Protein AF-A0A938NYT0-F1 (afdb_monomer_lite)

Sequence (98 aa):
MRYTAIFSLFVSIVLPALYGQDSPFPTIAGWETVAEETVYNAENLWDAINGAAELFLLYDFVDLRIARYTRGDSIEVSVELYRHRSASDAFGIYSQER

Secondary structure (DSSP, 8-state):
--------------------PPPSSPP-TT-EEEEEEEEE-TTTGGGTSTTTHHHHHHTTEEEEEEEEEEETTTEEEEEEEEEESSHHHHHHHHHH--

Structure (mmCIF,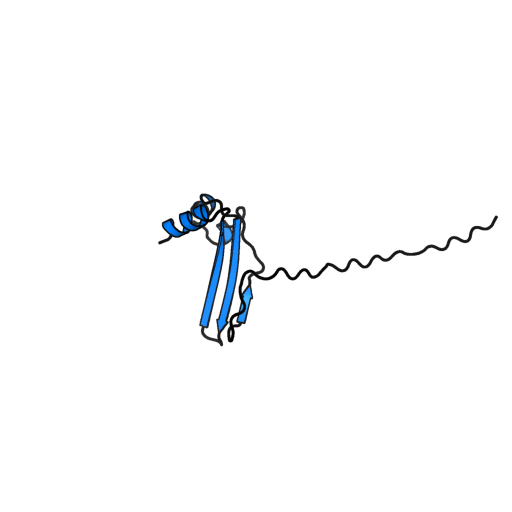 N/CA/C/O backbone):
data_AF-A0A938NYT0-F1
#
_entry.id   AF-A0A938NYT0-F1
#
loop_
_atom_site.group_PDB
_atom_site.id
_atom_site.type_symbol
_atom_site.label_atom_id
_atom_site.label_alt_id
_atom_site.label_comp_id
_atom_site.label_asym_id
_atom_site.label_entity_id
_atom_site.label_seq_id
_atom_site.pdbx_PDB_ins_code
_atom_site.Cartn_x
_atom_site.Cartn_y
_atom_site.Cartn_z
_atom_site.occupancy
_atom_site.B_iso_or_equiv
_atom_site.auth_seq_id
_atom_site.auth_comp_id
_atom_site.auth_asym_id
_atom_site.auth_atom_id
_atom_site.pdbx_PDB_model_num
ATOM 1 N N . MET A 1 1 ? -36.192 30.992 -56.717 1.00 48.56 1 MET A N 1
ATOM 2 C CA . MET A 1 1 ? -35.108 30.890 -55.712 1.00 48.56 1 MET A CA 1
ATOM 3 C C . MET A 1 1 ? -35.566 31.512 -54.399 1.00 48.56 1 MET A C 1
ATOM 5 O O . MET A 1 1 ? -35.600 32.730 -54.304 1.00 48.56 1 MET A O 1
ATOM 9 N N . ARG A 1 2 ? -35.953 30.694 -53.413 1.00 47.22 2 ARG A N 1
ATOM 10 C CA . ARG A 1 2 ? -36.057 31.075 -51.993 1.00 47.22 2 ARG A CA 1
ATOM 11 C C . ARG A 1 2 ? -35.668 29.831 -51.189 1.00 47.22 2 ARG A C 1
ATOM 13 O O . ARG A 1 2 ? -36.429 28.874 -51.165 1.00 47.22 2 ARG A O 1
ATOM 20 N N . TYR A 1 3 ? -34.458 29.815 -50.636 1.00 50.97 3 TYR A N 1
ATOM 21 C CA . TYR A 1 3 ? -33.995 28.763 -49.733 1.00 50.97 3 TYR A CA 1
ATOM 22 C C . TYR A 1 3 ? -34.323 29.204 -48.307 1.00 50.97 3 TYR A C 1
ATOM 24 O O . TYR A 1 3 ? -33.726 30.150 -47.798 1.00 50.97 3 TYR A O 1
ATOM 32 N N . THR A 1 4 ? -35.303 28.570 -47.674 1.00 46.06 4 THR A N 1
ATOM 33 C CA . THR A 1 4 ? -35.534 28.682 -46.231 1.00 46.06 4 THR A CA 1
ATOM 34 C C . THR A 1 4 ? -34.577 27.722 -45.529 1.00 46.06 4 THR A C 1
ATOM 36 O O . THR A 1 4 ? -34.739 26.508 -45.614 1.00 46.06 4 THR A O 1
ATOM 39 N N . ALA A 1 5 ? -33.547 28.260 -44.877 1.00 47.09 5 ALA A N 1
ATOM 40 C CA . ALA A 1 5 ? -32.617 27.487 -44.064 1.00 47.09 5 ALA A CA 1
ATOM 41 C C . ALA A 1 5 ? -33.262 27.175 -42.704 1.00 47.09 5 ALA A C 1
ATOM 43 O O . ALA A 1 5 ? -33.570 28.087 -41.938 1.00 47.09 5 ALA A O 1
ATOM 44 N N . ILE A 1 6 ? -33.474 25.893 -42.408 1.00 54.19 6 ILE A N 1
ATOM 45 C CA . ILE A 1 6 ? -33.818 25.416 -41.065 1.00 54.19 6 ILE A CA 1
ATOM 46 C C . ILE A 1 6 ? -32.491 25.133 -40.362 1.00 54.19 6 ILE A C 1
ATOM 48 O O . ILE A 1 6 ? -31.745 24.243 -40.764 1.00 54.19 6 ILE A O 1
ATOM 52 N N . PHE A 1 7 ? -32.171 25.932 -39.348 1.00 49.50 7 PHE A N 1
ATOM 53 C CA . PHE A 1 7 ? -30.975 25.758 -38.531 1.00 49.50 7 PHE A CA 1
ATOM 54 C C . PHE A 1 7 ? -31.295 24.731 -37.436 1.00 49.50 7 PHE A C 1
ATOM 56 O O . PHE A 1 7 ? -31.882 25.063 -36.407 1.00 49.50 7 PHE A O 1
ATOM 63 N N . SER A 1 8 ? -30.985 23.459 -37.681 1.00 48.72 8 SER A N 1
ATOM 64 C CA . SER A 1 8 ? -31.114 22.411 -36.667 1.00 48.72 8 SER A CA 1
ATOM 65 C C . SER A 1 8 ? -29.940 22.492 -35.690 1.00 48.72 8 SER A C 1
ATOM 67 O O . SER A 1 8 ? -28.806 22.161 -36.028 1.00 48.72 8 SER A O 1
ATOM 69 N N . LEU A 1 9 ? -30.229 22.943 -34.470 1.00 48.31 9 LEU A N 1
ATOM 70 C CA . LEU A 1 9 ? -29.326 22.923 -33.323 1.00 48.31 9 LEU A CA 1
ATOM 71 C C . LEU A 1 9 ? -29.145 21.467 -32.856 1.00 48.31 9 LEU A C 1
ATOM 73 O O . LEU A 1 9 ? -30.053 20.885 -32.266 1.00 48.31 9 LEU A O 1
ATOM 77 N N . PHE A 1 10 ? -27.987 20.868 -33.130 1.00 52.59 10 PHE A N 1
ATOM 78 C CA . PHE A 1 10 ? -27.622 19.559 -32.586 1.00 52.59 10 PHE A CA 1
ATOM 79 C C . PHE A 1 10 ? -27.050 19.758 -31.176 1.00 52.59 10 PHE A C 1
ATOM 81 O O . PHE A 1 10 ? -25.885 20.112 -31.011 1.00 52.59 10 PHE A O 1
ATOM 88 N N . VAL A 1 11 ? -27.880 19.581 -30.147 1.00 55.25 11 VAL A N 1
ATOM 89 C CA . VAL A 1 11 ? -27.408 19.506 -28.757 1.00 55.25 11 VAL A CA 1
ATOM 90 C C . VAL A 1 11 ? -27.078 18.046 -28.468 1.00 55.25 11 VAL A C 1
ATOM 92 O O . VAL A 1 11 ? -27.958 17.249 -28.154 1.00 55.25 11 VAL A O 1
ATOM 95 N N . SER A 1 12 ? -25.805 17.681 -28.606 1.00 56.81 12 SER A N 1
ATOM 96 C CA . SER A 1 12 ? -25.309 16.385 -28.145 1.00 56.81 12 SER A CA 1
ATOM 97 C C . SER A 1 12 ? -25.135 16.439 -26.630 1.00 56.81 12 SER A C 1
ATOM 99 O O . SER A 1 12 ? -24.155 16.985 -26.128 1.00 56.81 12 SER A O 1
ATOM 101 N N . ILE A 1 13 ? -26.096 15.883 -25.892 1.00 66.00 13 ILE A N 1
ATOM 102 C CA . ILE A 1 13 ? -25.918 15.582 -24.470 1.00 66.00 13 ILE A CA 1
ATOM 103 C C . ILE A 1 13 ? -24.907 14.436 -24.392 1.00 66.00 13 ILE A C 1
ATOM 105 O O . ILE A 1 13 ? -25.234 13.283 -24.664 1.00 66.00 13 ILE A O 1
ATOM 109 N N . VAL A 1 14 ? -23.664 14.758 -24.047 1.00 59.75 14 VAL A N 1
ATOM 110 C CA . VAL A 1 14 ? -22.679 13.756 -23.644 1.00 59.75 14 VAL A CA 1
ATOM 111 C C . VAL A 1 14 ? -23.056 13.346 -22.224 1.00 59.75 14 VAL A C 1
ATOM 113 O O . VAL A 1 14 ? -22.776 14.081 -21.281 1.00 59.75 14 VAL A O 1
ATOM 116 N N . LEU A 1 15 ? -23.734 12.206 -22.056 1.00 58.38 15 LEU A N 1
ATOM 117 C CA . LEU A 1 15 ? -23.749 11.546 -20.752 1.00 58.38 15 LEU A CA 1
ATOM 118 C C . LEU A 1 15 ? -22.305 11.102 -20.483 1.00 58.38 15 LEU A C 1
ATOM 120 O O . LEU A 1 15 ? -21.813 10.254 -21.235 1.00 58.38 15 LEU A O 1
ATOM 124 N N . PRO A 1 16 ? -21.606 11.614 -19.455 1.00 58.06 16 PRO A N 1
ATOM 125 C CA . PRO A 1 16 ? -20.448 10.896 -18.965 1.00 58.06 16 PRO A CA 1
ATOM 126 C C . PRO A 1 16 ? -20.977 9.541 -18.501 1.00 58.06 16 PRO A C 1
ATOM 128 O O . PRO A 1 16 ? -21.832 9.460 -17.618 1.00 58.06 16 PRO A O 1
ATOM 131 N N . ALA A 1 17 ? -20.545 8.479 -19.174 1.00 57.16 17 ALA A N 1
ATOM 132 C CA . ALA A 1 17 ? -20.800 7.132 -18.717 1.00 57.16 17 ALA A CA 1
ATOM 133 C C . ALA A 1 17 ? -20.303 7.056 -17.270 1.00 57.16 17 ALA A C 1
ATOM 135 O O . ALA A 1 17 ? -19.110 7.225 -17.015 1.00 57.16 17 ALA A O 1
ATOM 136 N N . LEU A 1 18 ? -21.228 6.861 -16.330 1.00 49.09 18 LEU A N 1
ATOM 137 C CA . LEU A 1 18 ? -20.925 6.511 -14.949 1.00 49.09 18 LEU A CA 1
ATOM 138 C C . LEU A 1 18 ? -20.349 5.092 -14.970 1.00 49.09 18 LEU A C 1
ATOM 140 O O . LEU A 1 18 ? -21.018 4.124 -14.621 1.00 49.09 18 LEU A O 1
ATOM 144 N N . TYR A 1 19 ? -19.117 4.955 -15.454 1.00 52.47 19 TYR A N 1
ATOM 145 C CA . TYR A 1 19 ? -18.307 3.785 -15.183 1.00 52.47 19 TYR A CA 1
ATOM 146 C C . TYR A 1 19 ? -17.958 3.866 -13.702 1.00 52.47 19 TYR A C 1
ATOM 148 O O . TYR A 1 19 ? -16.945 4.451 -13.325 1.00 52.47 19 TYR A O 1
ATOM 156 N N . GLY A 1 20 ? -18.832 3.317 -12.857 1.00 51.41 20 GLY A N 1
ATOM 157 C CA . GLY A 1 20 ? -18.416 2.881 -11.536 1.00 51.41 20 GLY A CA 1
ATOM 158 C C . GLY A 1 20 ? -17.300 1.875 -11.766 1.00 51.41 20 GLY A C 1
ATOM 159 O O . GLY A 1 20 ? -17.556 0.762 -12.209 1.00 51.41 20 GLY A O 1
ATOM 160 N N . GLN A 1 21 ? -16.052 2.306 -11.598 1.00 55.84 21 GLN A N 1
ATOM 161 C CA . GLN A 1 21 ? -14.952 1.367 -11.466 1.00 55.84 21 GLN A CA 1
ATOM 162 C C . GLN A 1 21 ? -15.292 0.504 -10.258 1.00 55.84 21 GLN A C 1
ATOM 164 O O . GLN A 1 21 ? -15.470 1.045 -9.165 1.00 55.84 21 GLN A O 1
ATOM 169 N N . ASP A 1 22 ? -15.424 -0.806 -10.461 1.00 71.06 22 ASP A N 1
ATOM 170 C CA . ASP A 1 22 ? -15.530 -1.739 -9.349 1.00 71.06 22 ASP A CA 1
ATOM 171 C C . ASP A 1 22 ? -14.341 -1.475 -8.422 1.00 71.06 22 ASP A C 1
ATOM 173 O O . ASP A 1 22 ? -13.174 -1.552 -8.821 1.00 71.06 22 ASP A O 1
ATOM 177 N N . SER A 1 23 ? -14.646 -1.057 -7.196 1.00 81.75 23 SER A N 1
ATOM 178 C CA . SER A 1 23 ? -13.624 -0.805 -6.192 1.00 81.75 23 SER A CA 1
ATOM 179 C C . SER A 1 23 ? -12.875 -2.116 -5.932 1.00 81.75 23 SER A C 1
ATOM 181 O O . SER A 1 23 ? -13.524 -3.144 -5.726 1.00 81.75 23 SER A O 1
ATOM 183 N N . PRO A 1 24 ? -11.528 -2.124 -5.893 1.00 89.88 24 PRO A N 1
ATOM 184 C CA . PRO A 1 24 ? -10.771 -3.333 -5.560 1.00 89.88 24 PRO A CA 1
ATOM 185 C C . PRO A 1 24 ? -10.975 -3.763 -4.096 1.00 89.88 24 PRO A C 1
ATOM 187 O O . PRO A 1 24 ? -10.489 -4.814 -3.682 1.00 89.88 24 PRO A O 1
ATOM 190 N N . PHE A 1 25 ? -11.677 -2.944 -3.310 1.00 93.62 25 PHE A N 1
ATOM 191 C CA . PHE A 1 25 ? -12.002 -3.178 -1.916 1.00 93.62 25 PHE A CA 1
ATOM 192 C C . PHE A 1 25 ? -13.365 -3.873 -1.798 1.00 93.62 25 PHE A C 1
ATOM 194 O O . PHE A 1 25 ? -14.382 -3.289 -2.185 1.00 93.62 25 PHE A O 1
ATOM 201 N N . PRO A 1 26 ? -13.417 -5.110 -1.277 1.00 93.50 26 PRO A N 1
ATOM 202 C CA . PRO A 1 26 ? -14.670 -5.838 -1.143 1.00 93.50 26 PRO A CA 1
ATOM 203 C C . PRO A 1 26 ? -15.562 -5.225 -0.059 1.00 93.50 26 PRO A C 1
ATOM 205 O O . PRO A 1 26 ? -15.093 -4.810 0.996 1.00 93.50 26 PRO A O 1
ATOM 208 N N . THR A 1 27 ? -16.878 -5.253 -0.263 1.00 93.56 27 THR A N 1
ATOM 209 C CA . THR A 1 27 ? -17.829 -4.940 0.811 1.00 93.56 27 THR A CA 1
ATOM 210 C C . THR A 1 27 ? -17.864 -6.077 1.830 1.00 93.56 27 THR A C 1
ATOM 212 O O . THR A 1 27 ? -17.991 -7.247 1.463 1.00 93.56 27 THR A O 1
ATOM 215 N N . ILE A 1 28 ? -17.803 -5.743 3.120 1.00 94.31 28 ILE A N 1
ATOM 216 C CA . ILE A 1 28 ? -17.854 -6.718 4.215 1.00 94.31 28 ILE A CA 1
ATOM 217 C C . ILE A 1 28 ? -19.122 -6.475 5.033 1.00 94.31 28 ILE A C 1
ATOM 219 O O . ILE A 1 28 ? -19.390 -5.364 5.479 1.00 94.31 28 ILE A O 1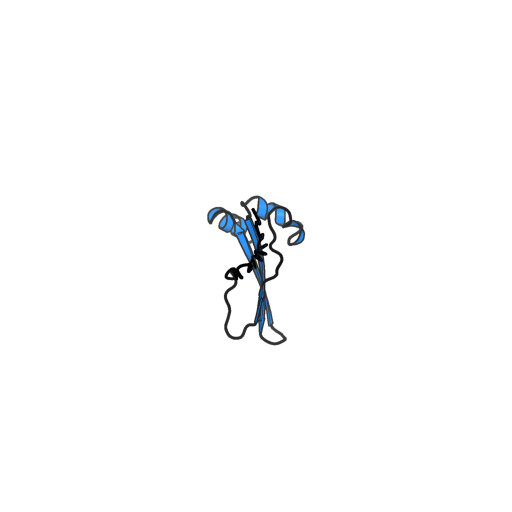
ATOM 223 N N . ALA A 1 29 ? -19.917 -7.523 5.255 1.00 95.50 29 ALA A N 1
ATOM 224 C CA . ALA A 1 29 ? -21.163 -7.407 6.006 1.00 95.50 29 ALA A CA 1
ATOM 225 C C . ALA A 1 29 ? -20.927 -6.868 7.432 1.00 95.50 29 ALA A C 1
ATOM 227 O O . ALA A 1 29 ? -20.083 -7.374 8.181 1.00 95.50 29 ALA A O 1
ATOM 228 N N . GLY A 1 30 ? -21.703 -5.849 7.811 1.00 95.25 30 GLY A N 1
ATOM 229 C CA . GLY A 1 30 ? -21.578 -5.177 9.106 1.00 95.25 30 GLY A CA 1
ATOM 230 C C . GLY A 1 30 ? -20.347 -4.273 9.231 1.00 95.25 30 GLY A C 1
ATOM 231 O O . GLY A 1 30 ? -19.942 -3.984 10.355 1.00 95.25 30 GLY A O 1
ATOM 232 N N . TRP A 1 31 ? -19.742 -3.880 8.109 1.00 96.88 31 TRP A N 1
ATOM 233 C CA . TRP A 1 31 ? -18.716 -2.846 8.035 1.00 96.88 31 TRP A CA 1
ATOM 234 C C . TRP A 1 31 ? -19.130 -1.777 7.029 1.00 96.88 31 TRP A C 1
ATOM 236 O O . TRP A 1 31 ? -19.736 -2.081 6.000 1.00 96.88 31 TRP A O 1
ATOM 246 N N . GLU A 1 32 ? -18.770 -0.538 7.325 1.00 95.31 32 GLU A N 1
ATOM 247 C CA . GLU A 1 32 ? -18.782 0.553 6.359 1.00 95.31 32 GLU A CA 1
ATOM 248 C C . GLU A 1 32 ? -17.396 0.636 5.716 1.00 95.31 32 GLU A C 1
ATOM 250 O O . GLU A 1 32 ? -16.385 0.428 6.386 1.00 95.31 32 GLU A O 1
ATOM 255 N N . THR A 1 33 ? -17.339 0.900 4.411 1.00 94.44 33 THR A N 1
ATOM 256 C CA . THR A 1 33 ? -16.085 0.953 3.650 1.00 94.44 33 THR A CA 1
ATOM 257 C C . THR A 1 33 ? -15.997 2.273 2.907 1.00 94.44 33 THR A C 1
ATOM 259 O O . THR A 1 33 ? -16.880 2.601 2.116 1.00 94.44 33 THR A O 1
ATOM 262 N N . VAL A 1 34 ? -14.904 3.001 3.122 1.00 94.06 34 VAL A N 1
ATOM 263 C CA . VAL A 1 34 ? -14.592 4.252 2.430 1.00 94.06 34 VAL A CA 1
ATOM 264 C C . VAL A 1 34 ? -13.230 4.100 1.765 1.00 94.06 34 VAL A C 1
ATOM 266 O O . VAL A 1 34 ? -12.207 4.057 2.443 1.00 94.06 34 VAL A O 1
ATOM 269 N N . ALA A 1 35 ? -13.217 3.992 0.437 1.00 93.94 35 ALA A N 1
ATOM 270 C CA . ALA A 1 35 ? -11.985 4.079 -0.340 1.00 93.94 35 ALA A CA 1
ATOM 271 C C . ALA A 1 35 ? -11.565 5.546 -0.465 1.00 93.94 35 ALA A C 1
ATOM 273 O O . ALA A 1 35 ? -12.410 6.415 -0.683 1.00 93.94 35 ALA A O 1
ATOM 274 N N . GLU A 1 36 ? -10.273 5.821 -0.336 1.00 93.75 36 GLU A N 1
ATOM 275 C CA . GLU A 1 36 ? -9.746 7.157 -0.583 1.00 93.75 36 GLU A CA 1
ATOM 276 C C . GLU A 1 36 ? -9.775 7.465 -2.083 1.00 93.75 36 GLU A C 1
ATOM 278 O O . GLU A 1 36 ? -9.525 6.597 -2.920 1.00 93.75 36 GLU A O 1
ATOM 283 N N . GLU A 1 37 ? -10.097 8.712 -2.429 1.00 90.69 37 GLU A N 1
ATOM 284 C CA . GLU A 1 37 ? -10.119 9.155 -3.829 1.00 90.69 37 GLU A CA 1
ATOM 285 C C . GLU A 1 37 ? -8.706 9.224 -4.422 1.00 90.69 37 GLU A C 1
ATOM 287 O O . GLU A 1 37 ? -8.514 9.035 -5.625 1.00 90.69 37 GLU A O 1
ATOM 292 N N . THR A 1 38 ? -7.710 9.484 -3.573 1.00 93.12 38 THR A N 1
ATOM 293 C CA . THR A 1 38 ? -6.309 9.573 -3.970 1.00 93.12 38 THR A CA 1
ATOM 294 C C . THR A 1 38 ? -5.757 8.187 -4.284 1.00 93.12 38 THR A C 1
ATOM 296 O O . THR A 1 38 ? -5.755 7.287 -3.447 1.00 93.12 38 THR A O 1
ATOM 299 N N . VAL A 1 39 ? -5.224 8.039 -5.494 1.00 96.12 39 VAL A N 1
ATOM 300 C CA . VAL A 1 39 ? -4.407 6.891 -5.891 1.00 96.12 39 VAL A CA 1
ATOM 301 C C . VAL A 1 39 ? -2.972 7.374 -6.014 1.00 96.12 39 VAL A C 1
ATOM 303 O O . VAL A 1 39 ? -2.684 8.261 -6.823 1.00 96.12 39 VAL A O 1
ATOM 306 N N . TYR A 1 40 ? -2.077 6.797 -5.218 1.00 97.75 40 TYR A N 1
ATOM 307 C CA . TYR A 1 40 ? -0.661 7.130 -5.283 1.00 97.75 40 TYR A CA 1
ATOM 308 C C . TYR A 1 40 ? 0.013 6.283 -6.356 1.00 97.75 40 TYR A C 1
ATOM 310 O O . TYR A 1 40 ? -0.226 5.083 -6.449 1.00 97.75 40 TYR A O 1
ATOM 318 N N . ASN A 1 41 ? 0.849 6.903 -7.172 1.00 98.00 41 ASN A N 1
ATOM 319 C CA . ASN A 1 41 ? 1.653 6.280 -8.210 1.00 98.00 41 ASN A CA 1
ATOM 320 C C . ASN A 1 41 ? 3.141 6.554 -7.933 1.00 98.00 41 ASN A C 1
ATOM 322 O O . ASN A 1 41 ? 3.505 7.129 -6.907 1.00 98.00 41 ASN A O 1
ATOM 326 N N . ALA A 1 42 ? 4.020 6.130 -8.839 1.00 96.94 42 ALA A N 1
ATOM 327 C CA . ALA A 1 42 ? 5.462 6.267 -8.649 1.00 96.94 42 ALA A CA 1
ATOM 328 C C . ALA A 1 42 ? 5.951 7.719 -8.451 1.00 96.94 42 ALA A C 1
ATOM 330 O O . ALA A 1 42 ? 7.008 7.938 -7.863 1.00 96.94 42 ALA A O 1
ATOM 331 N N . GLU A 1 43 ? 5.198 8.712 -8.928 1.00 97.19 43 GLU A N 1
ATOM 332 C CA . GLU A 1 43 ? 5.574 10.125 -8.858 1.00 97.19 43 GLU A CA 1
ATOM 333 C C . GLU A 1 43 ? 5.256 10.746 -7.492 1.00 97.19 43 GLU A C 1
ATOM 335 O O . GLU A 1 43 ? 5.980 11.637 -7.053 1.00 97.19 43 GLU A O 1
ATOM 340 N N . ASN A 1 44 ? 4.209 10.271 -6.808 1.00 96.94 44 ASN A N 1
ATOM 341 C CA . ASN A 1 44 ? 3.705 10.865 -5.564 1.00 96.94 44 ASN A CA 1
ATOM 342 C C . ASN A 1 44 ? 3.651 9.891 -4.371 1.00 96.94 44 ASN A C 1
ATOM 344 O O . ASN A 1 44 ? 3.148 10.253 -3.312 1.00 96.94 44 ASN A O 1
ATOM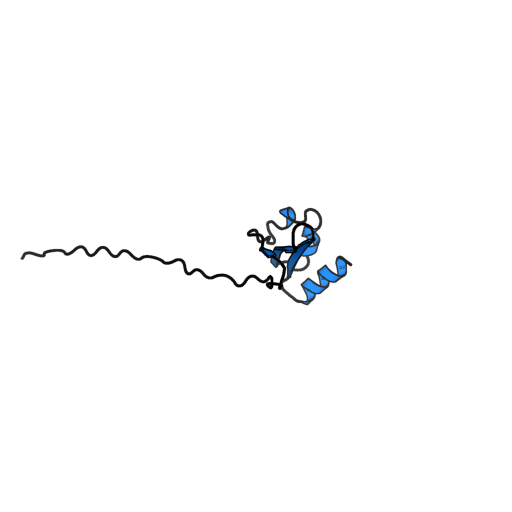 348 N N . LEU A 1 45 ? 4.193 8.673 -4.491 1.00 97.56 45 LEU A N 1
ATOM 349 C CA . LEU A 1 45 ? 4.230 7.698 -3.389 1.00 97.56 45 LEU A CA 1
ATOM 350 C C . LEU A 1 45 ? 4.914 8.246 -2.122 1.00 97.56 45 LEU A C 1
ATOM 352 O O . LEU A 1 45 ? 4.554 7.883 -1.002 1.00 97.56 45 LEU A O 1
ATOM 356 N N . TRP A 1 46 ? 5.876 9.151 -2.297 1.00 96.75 46 TRP A N 1
ATOM 357 C CA . TRP A 1 46 ? 6.579 9.865 -1.227 1.00 96.75 46 TRP A CA 1
ATOM 358 C C . TRP A 1 46 ? 5.637 10.629 -0.294 1.00 96.75 46 TRP A C 1
ATOM 360 O O . TRP A 1 46 ? 5.941 10.768 0.887 1.00 96.75 46 TRP A O 1
ATOM 370 N N . ASP A 1 47 ? 4.497 11.093 -0.810 1.00 96.00 47 ASP A N 1
ATOM 371 C CA . ASP A 1 47 ? 3.496 11.818 -0.028 1.00 96.00 47 ASP A CA 1
ATOM 372 C C . ASP A 1 47 ? 2.747 10.885 0.939 1.00 96.00 47 ASP A C 1
ATOM 374 O O . ASP A 1 47 ? 2.235 11.346 1.957 1.00 96.00 47 ASP A O 1
ATOM 378 N N . ALA A 1 48 ? 2.701 9.578 0.641 1.00 95.25 48 ALA A N 1
ATOM 379 C CA . ALA A 1 48 ? 2.069 8.561 1.481 1.00 95.25 48 ALA A CA 1
ATOM 380 C C . ALA A 1 48 ? 3.053 7.915 2.469 1.00 95.25 48 ALA A C 1
ATOM 382 O O . ALA A 1 48 ? 2.768 7.834 3.661 1.00 95.25 48 ALA A O 1
ATOM 383 N N . ILE A 1 49 ? 4.218 7.465 1.988 1.00 94.00 49 ILE A N 1
ATOM 384 C CA . ILE A 1 49 ? 5.176 6.659 2.770 1.00 94.00 49 ILE A CA 1
ATOM 385 C C . ILE A 1 49 ? 6.600 7.226 2.699 1.00 94.00 49 ILE A C 1
ATOM 387 O O . ILE A 1 49 ? 7.565 6.543 2.337 1.00 94.00 49 ILE A O 1
ATOM 391 N N . ASN A 1 50 ? 6.734 8.515 3.020 1.00 88.94 50 ASN A N 1
ATOM 392 C CA . ASN A 1 50 ? 8.014 9.221 2.996 1.00 88.94 50 ASN A CA 1
ATOM 393 C C . ASN A 1 50 ? 9.104 8.456 3.776 1.00 88.94 50 ASN A C 1
ATOM 395 O O . ASN A 1 50 ? 8.930 8.128 4.948 1.00 88.94 50 ASN A O 1
ATOM 399 N N . GLY A 1 51 ? 10.230 8.173 3.116 1.00 87.94 51 GLY A N 1
ATOM 400 C CA . GLY A 1 51 ? 11.348 7.393 3.657 1.00 87.94 51 GLY A CA 1
ATOM 401 C C . GLY A 1 51 ? 11.310 5.889 3.355 1.00 87.94 51 GLY A C 1
ATOM 402 O O . GLY A 1 51 ? 12.367 5.268 3.349 1.00 87.94 51 GLY A O 1
ATOM 403 N N . ALA A 1 52 ? 10.144 5.315 3.038 1.00 92.56 52 ALA A N 1
ATOM 404 C CA . ALA A 1 52 ? 10.007 3.908 2.628 1.00 92.56 52 ALA A CA 1
ATOM 405 C C . ALA A 1 52 ? 9.744 3.742 1.118 1.00 92.56 52 ALA A C 1
ATOM 407 O O . ALA A 1 52 ? 10.072 2.706 0.541 1.00 92.56 52 ALA A O 1
ATOM 408 N N . ALA A 1 53 ? 9.206 4.773 0.456 1.00 96.56 53 ALA A N 1
ATOM 409 C CA . ALA A 1 53 ? 8.848 4.750 -0.966 1.00 96.56 53 ALA A CA 1
ATOM 410 C C . ALA A 1 53 ? 9.970 4.263 -1.905 1.00 96.56 53 ALA A C 1
ATOM 412 O O . ALA A 1 53 ? 9.676 3.549 -2.862 1.00 96.56 53 ALA A O 1
ATOM 413 N N . GLU A 1 54 ? 11.244 4.582 -1.628 1.00 95.62 54 GLU A N 1
ATOM 414 C CA . GLU A 1 54 ? 12.376 4.144 -2.464 1.00 95.62 54 GLU A CA 1
ATOM 415 C C . GLU A 1 54 ? 12.397 2.623 -2.638 1.00 95.62 54 GLU A C 1
ATOM 417 O O . GLU A 1 54 ? 12.572 2.126 -3.751 1.00 95.62 54 GLU A O 1
ATOM 422 N N . LEU A 1 55 ? 12.163 1.881 -1.552 1.00 95.88 55 LEU A N 1
ATOM 423 C CA . LEU A 1 55 ? 12.189 0.425 -1.576 1.00 95.88 55 LEU A CA 1
ATOM 424 C C . LEU A 1 55 ? 11.050 -0.129 -2.434 1.00 95.88 55 LEU A C 1
ATOM 426 O O . LEU A 1 55 ? 11.286 -0.991 -3.273 1.00 95.88 55 LEU A O 1
ATOM 430 N N . PHE A 1 56 ? 9.836 0.400 -2.291 1.00 97.50 56 PHE A N 1
ATOM 431 C CA . PHE A 1 56 ? 8.681 -0.035 -3.081 1.00 97.50 56 PHE A CA 1
ATOM 432 C C . PHE A 1 56 ? 8.900 0.200 -4.580 1.00 97.50 56 PHE A C 1
ATOM 434 O O . PHE A 1 56 ? 8.586 -0.670 -5.394 1.00 97.50 56 PHE A O 1
ATOM 441 N N . LEU A 1 57 ? 9.494 1.339 -4.948 1.00 97.12 57 LEU A N 1
ATOM 442 C CA . LEU A 1 57 ? 9.789 1.684 -6.340 1.00 97.12 57 LEU A CA 1
ATOM 443 C C . LEU A 1 57 ? 10.837 0.764 -6.976 1.00 97.12 57 LEU A C 1
ATOM 445 O O . LEU A 1 57 ? 10.733 0.477 -8.167 1.00 97.12 57 LEU A O 1
ATOM 449 N N . LEU A 1 58 ? 11.802 0.256 -6.198 1.00 97.12 58 LEU A N 1
ATOM 450 C CA . LEU A 1 58 ? 12.770 -0.744 -6.675 1.00 97.12 58 LEU A CA 1
ATOM 451 C C . LEU A 1 58 ? 12.108 -2.074 -7.065 1.00 97.12 58 LEU A C 1
ATOM 453 O O . LEU A 1 58 ? 12.650 -2.797 -7.898 1.00 97.12 58 LEU A O 1
ATOM 457 N N . TYR A 1 59 ? 10.941 -2.378 -6.496 1.00 97.88 59 TYR A N 1
ATOM 458 C CA . TYR A 1 59 ? 10.140 -3.557 -6.823 1.00 97.88 59 TYR A CA 1
ATOM 459 C C . TYR A 1 59 ? 9.019 -3.226 -7.817 1.00 97.88 59 TYR A C 1
ATOM 461 O O . TYR A 1 59 ? 7.905 -3.704 -7.664 1.00 97.88 59 TYR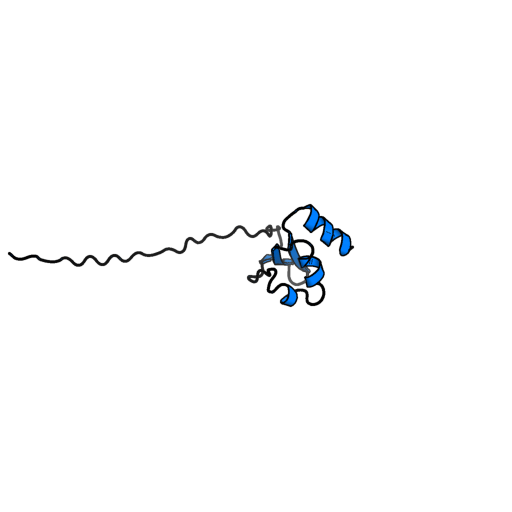 A O 1
ATOM 469 N N . ASP A 1 60 ? 9.252 -2.398 -8.836 1.00 97.94 60 ASP A N 1
ATOM 470 C CA . ASP A 1 60 ? 8.269 -2.159 -9.908 1.00 97.94 60 ASP A CA 1
ATOM 471 C C . ASP A 1 60 ? 6.853 -1.792 -9.408 1.00 97.94 60 ASP A C 1
ATOM 473 O O . ASP A 1 60 ? 5.831 -2.327 -9.866 1.00 97.94 60 ASP A O 1
ATOM 477 N N . PHE A 1 61 ? 6.795 -0.893 -8.425 1.00 98.31 61 PHE A N 1
ATOM 478 C CA . PHE A 1 61 ? 5.547 -0.347 -7.901 1.00 98.31 61 PHE A CA 1
ATOM 479 C C . PHE A 1 61 ? 4.701 0.304 -9.005 1.00 98.31 61 PHE A C 1
ATOM 481 O O . PHE A 1 61 ? 5.211 0.998 -9.888 1.00 98.31 61 PHE A O 1
ATOM 488 N N . VAL A 1 62 ? 3.389 0.078 -8.940 1.00 98.19 62 VAL A N 1
ATOM 489 C CA . VAL A 1 62 ? 2.406 0.584 -9.904 1.00 98.19 62 VAL A CA 1
ATOM 490 C C . VAL A 1 62 ? 1.518 1.633 -9.250 1.00 98.19 62 VAL A C 1
ATOM 492 O O . VAL A 1 62 ? 1.508 2.782 -9.689 1.00 98.19 62 VAL A O 1
ATOM 495 N N . ASP A 1 63 ? 0.755 1.237 -8.232 1.00 98.06 63 ASP A N 1
ATOM 496 C CA . ASP A 1 63 ? -0.079 2.147 -7.459 1.00 98.06 63 ASP A CA 1
ATOM 497 C C . ASP A 1 63 ? -0.338 1.653 -6.030 1.00 98.06 63 ASP A C 1
ATOM 499 O O . ASP A 1 63 ? -0.211 0.468 -5.718 1.00 98.06 63 ASP A O 1
ATOM 503 N N . LEU A 1 64 ? -0.693 2.599 -5.163 1.00 97.88 64 LEU A N 1
ATOM 504 C CA . LEU A 1 64 ? -1.177 2.383 -3.809 1.00 97.88 64 LEU A CA 1
ATOM 505 C C . LEU A 1 64 ? -2.583 2.969 -3.729 1.00 97.88 64 LEU A C 1
ATOM 507 O O . LEU A 1 64 ? -2.820 4.134 -4.062 1.00 97.88 64 LEU A O 1
ATOM 511 N N . ARG A 1 65 ? -3.514 2.135 -3.276 1.00 97.50 65 ARG A N 1
ATOM 512 C CA . ARG A 1 65 ? -4.893 2.519 -2.979 1.00 97.50 65 ARG A CA 1
ATOM 513 C C . ARG A 1 65 ? -5.164 2.251 -1.514 1.00 97.50 65 ARG A C 1
ATOM 515 O O . ARG A 1 65 ? -4.753 1.211 -1.004 1.00 97.50 65 ARG A O 1
ATOM 522 N N . ILE A 1 66 ? -5.902 3.141 -0.868 1.00 96.88 66 ILE A N 1
ATOM 523 C CA . ILE A 1 66 ? -6.196 3.038 0.560 1.00 96.88 66 ILE A CA 1
ATOM 524 C C . ILE A 1 66 ? -7.708 2.971 0.753 1.00 96.88 66 ILE A C 1
ATOM 526 O O . ILE A 1 66 ? -8.461 3.668 0.071 1.00 96.88 66 ILE A O 1
ATOM 530 N N . ALA A 1 67 ? -8.162 2.121 1.667 1.00 96.88 67 ALA A N 1
ATOM 531 C CA . ALA A 1 67 ? -9.539 2.118 2.134 1.00 96.88 67 ALA A CA 1
ATOM 532 C C . ALA A 1 67 ? -9.608 1.967 3.647 1.00 96.88 67 ALA A C 1
ATOM 534 O O . ALA A 1 67 ? -8.865 1.192 4.245 1.00 96.88 67 ALA A O 1
ATOM 535 N N . ARG A 1 68 ? -10.561 2.667 4.255 1.00 96.75 68 ARG A N 1
ATOM 536 C CA . ARG A 1 68 ? -10.900 2.544 5.669 1.00 96.75 68 ARG A CA 1
ATOM 537 C C . ARG A 1 68 ? -12.177 1.735 5.825 1.00 96.75 68 ARG A C 1
ATOM 539 O O . ARG A 1 68 ? -13.176 1.993 5.154 1.00 96.75 68 ARG A O 1
ATOM 546 N N . TYR A 1 69 ? -12.122 0.752 6.712 1.00 97.00 69 TYR A N 1
ATOM 547 C CA . TYR A 1 69 ? -13.254 -0.058 7.128 1.00 97.00 69 TYR A CA 1
ATOM 548 C C . TYR A 1 69 ? -13.593 0.280 8.568 1.00 97.00 69 TYR A C 1
ATOM 550 O O . TYR A 1 69 ? -12.739 0.148 9.442 1.00 97.00 69 TYR A O 1
ATOM 558 N N . THR A 1 70 ? -14.838 0.653 8.829 1.00 97.25 70 THR A N 1
ATOM 559 C CA . THR A 1 70 ? -15.318 0.942 10.182 1.00 97.25 70 THR A CA 1
ATOM 560 C C . THR A 1 70 ? -16.442 -0.009 10.574 1.00 97.25 70 THR A C 1
ATOM 562 O O . THR A 1 70 ? -17.220 -0.480 9.740 1.00 97.25 70 THR A O 1
ATOM 565 N N . ARG A 1 71 ? -16.521 -0.339 11.863 1.00 96.50 71 ARG A N 1
ATOM 566 C CA . ARG A 1 71 ? -17.627 -1.110 12.442 1.00 96.50 71 ARG A CA 1
ATOM 567 C C . ARG A 1 71 ? -18.069 -0.444 13.736 1.00 96.50 71 ARG A C 1
ATOM 569 O O . ARG A 1 71 ? -17.407 -0.574 14.767 1.00 96.50 71 ARG A O 1
ATOM 576 N N . GLY A 1 72 ? -19.226 0.211 13.679 1.00 92.50 72 GLY A N 1
ATOM 577 C CA . GLY A 1 72 ? -19.685 1.080 14.760 1.00 92.50 72 GLY A CA 1
ATOM 578 C C . GLY A 1 72 ? -18.687 2.209 15.027 1.00 92.50 72 GLY A C 1
ATOM 579 O O . GLY A 1 72 ? -17.849 2.517 14.184 1.00 92.50 72 GLY A O 1
ATOM 580 N N . ASP A 1 73 ? -18.742 2.783 16.225 1.00 89.88 73 ASP A N 1
ATOM 581 C CA . ASP A 1 73 ? -17.981 4.000 16.546 1.00 89.88 73 ASP A CA 1
ATOM 582 C C . ASP A 1 73 ? -16.552 3.736 17.059 1.00 89.88 73 ASP A C 1
ATOM 584 O O . ASP A 1 73 ? -15.845 4.675 17.419 1.00 89.88 73 ASP A O 1
ATOM 588 N N . SER A 1 74 ? -16.125 2.472 17.172 1.00 91.88 74 SER A N 1
ATOM 589 C CA . SER A 1 74 ? -14.910 2.113 17.925 1.00 91.88 74 SER A CA 1
ATOM 590 C C . SER A 1 74 ? -13.891 1.242 17.196 1.00 91.88 74 SER A C 1
ATOM 592 O O . SER A 1 74 ? -12.774 1.104 17.694 1.00 91.88 74 SER A O 1
ATOM 594 N N . ILE A 1 75 ? -14.237 0.645 16.052 1.00 96.38 75 ILE A N 1
ATOM 595 C CA . ILE A 1 75 ? -13.322 -0.223 15.304 1.00 96.38 75 ILE A CA 1
ATOM 596 C C . ILE A 1 75 ? -13.089 0.378 13.927 1.00 96.38 75 ILE A C 1
ATOM 598 O O . ILE A 1 75 ? -14.028 0.501 13.144 1.00 96.38 75 ILE A O 1
ATOM 602 N N . GLU A 1 76 ? -11.827 0.677 13.632 1.00 96.06 76 GLU A N 1
ATOM 603 C CA . GLU A 1 76 ? -11.357 1.109 12.320 1.00 96.06 76 GLU A CA 1
ATOM 604 C C . GLU A 1 76 ? -10.189 0.221 11.871 1.00 96.06 76 GLU A C 1
ATOM 606 O O . GLU A 1 76 ? -9.307 -0.120 12.661 1.00 96.06 76 GLU A O 1
ATOM 611 N N . VAL A 1 77 ? -10.199 -0.165 10.597 1.00 96.94 77 VAL A N 1
ATOM 612 C CA . VAL A 1 77 ? -9.118 -0.886 9.922 1.00 96.94 77 VAL A CA 1
ATOM 613 C C . VAL A 1 77 ? -8.765 -0.126 8.649 1.00 96.94 77 VAL A C 1
ATOM 615 O O . VAL A 1 77 ? -9.612 0.030 7.770 1.00 96.94 77 VAL A O 1
ATOM 618 N N . SER A 1 78 ? -7.514 0.316 8.536 1.00 96.56 78 SER A N 1
ATOM 619 C CA . SER A 1 78 ? -6.967 0.832 7.279 1.00 96.56 78 SER A CA 1
ATOM 620 C C . SER A 1 78 ? -6.408 -0.322 6.447 1.00 96.56 78 SER A C 1
ATOM 622 O O . SER A 1 78 ? -5.695 -1.183 6.965 1.00 96.56 78 SER A O 1
ATOM 624 N N . VAL A 1 79 ? -6.753 -0.353 5.164 1.00 96.88 79 VAL A N 1
ATOM 625 C CA . VAL A 1 79 ? -6.263 -1.320 4.184 1.00 96.88 79 VAL A CA 1
ATOM 626 C C . VAL A 1 79 ? -5.500 -0.565 3.111 1.00 96.88 79 VAL A C 1
ATOM 628 O O . VAL A 1 79 ? -6.081 0.218 2.363 1.00 96.88 79 VAL A O 1
ATOM 631 N N . GLU A 1 80 ? -4.211 -0.858 3.006 1.00 96.19 80 GLU A N 1
ATOM 632 C CA . GLU A 1 80 ? -3.322 -0.328 1.979 1.00 96.19 80 GLU A CA 1
ATOM 633 C C . GLU A 1 80 ? -3.044 -1.417 0.938 1.00 96.19 80 GLU A C 1
ATOM 635 O O . GLU A 1 80 ? -2.463 -2.463 1.235 1.00 96.19 80 GLU A O 1
ATOM 640 N N . LEU A 1 81 ? -3.502 -1.194 -0.292 1.00 96.88 81 LEU A N 1
ATOM 641 C CA . LEU A 1 81 ? -3.326 -2.110 -1.411 1.00 96.88 81 LEU A CA 1
ATOM 642 C C . LEU A 1 81 ? -2.201 -1.607 -2.315 1.00 96.88 81 LEU A C 1
ATOM 644 O O . LEU A 1 81 ? -2.424 -0.753 -3.174 1.00 96.88 81 LEU A O 1
ATOM 648 N N . TYR A 1 82 ? -1.014 -2.179 -2.131 1.00 97.12 82 TYR A N 1
ATOM 649 C CA . TYR A 1 82 ? 0.147 -1.958 -2.988 1.00 97.12 82 TYR A CA 1
ATOM 650 C C . TYR A 1 82 ? 0.103 -2.901 -4.188 1.00 97.12 82 TYR A C 1
ATOM 652 O O . TYR A 1 82 ? 0.110 -4.128 -4.040 1.00 97.12 82 TYR A O 1
ATOM 660 N N . ARG A 1 83 ? 0.078 -2.338 -5.395 1.00 97.75 83 ARG A N 1
ATOM 661 C CA . ARG A 1 83 ? 0.170 -3.099 -6.638 1.00 97.75 83 ARG A CA 1
ATOM 662 C C . ARG A 1 83 ? 1.564 -2.969 -7.225 1.00 97.75 83 ARG A C 1
ATOM 664 O O . ARG A 1 83 ? 2.074 -1.869 -7.408 1.00 97.75 83 ARG A O 1
ATOM 671 N N . HIS A 1 84 ? 2.126 -4.109 -7.599 1.00 98.31 84 HIS A N 1
ATOM 672 C CA . HIS A 1 84 ? 3.393 -4.207 -8.312 1.00 98.31 84 HIS A CA 1
ATOM 673 C C . HIS A 1 84 ? 3.177 -4.876 -9.670 1.00 98.31 84 HIS A C 1
ATOM 675 O O . HIS A 1 84 ? 2.163 -5.549 -9.892 1.00 98.31 84 HIS A O 1
ATOM 681 N N . ARG A 1 85 ? 4.111 -4.664 -10.599 1.00 98.12 85 ARG A N 1
ATOM 682 C CA . ARG A 1 85 ? 4.000 -5.137 -11.988 1.00 98.12 85 ARG A CA 1
ATOM 683 C C . ARG A 1 85 ? 3.908 -6.658 -12.106 1.00 98.12 85 ARG A C 1
ATOM 685 O O . ARG A 1 85 ? 3.224 -7.152 -13.004 1.00 98.12 85 ARG A O 1
ATOM 692 N N . SER A 1 86 ? 4.565 -7.397 -11.216 1.00 98.44 86 SER A N 1
ATOM 693 C CA . SER A 1 86 ? 4.516 -8.856 -11.190 1.00 98.44 86 SER A CA 1
ATOM 694 C C . SER A 1 86 ? 4.358 -9.421 -9.777 1.00 98.44 86 SER A C 1
ATOM 696 O O . SER A 1 86 ? 4.607 -8.753 -8.772 1.00 98.44 86 SER A O 1
ATOM 698 N N . ALA A 1 87 ? 3.972 -10.697 -9.700 1.00 98.06 87 ALA A N 1
ATOM 699 C CA . ALA A 1 87 ? 3.885 -11.416 -8.432 1.00 98.06 87 ALA A CA 1
ATOM 700 C C . ALA A 1 87 ? 5.254 -11.571 -7.745 1.00 98.06 87 ALA A C 1
ATOM 702 O O . ALA A 1 87 ? 5.313 -11.567 -6.517 1.00 98.06 87 ALA A O 1
ATOM 703 N N . SER A 1 88 ? 6.348 -11.691 -8.510 1.00 98.38 88 SER A N 1
ATOM 704 C CA . SER A 1 88 ? 7.704 -11.740 -7.950 1.00 98.38 88 SER A CA 1
ATOM 705 C C . SER A 1 88 ? 8.098 -10.421 -7.303 1.00 98.38 88 SER A C 1
ATOM 707 O O . SER A 1 88 ? 8.699 -10.445 -6.235 1.00 98.38 88 SER A O 1
ATOM 709 N N . ASP A 1 89 ? 7.711 -9.292 -7.896 1.00 98.38 89 ASP A N 1
ATOM 710 C CA . ASP A 1 89 ? 8.016 -7.978 -7.336 1.00 98.38 89 ASP A CA 1
ATOM 711 C C . ASP A 1 89 ? 7.215 -7.724 -6.053 1.00 98.38 89 ASP A C 1
ATOM 713 O O . ASP A 1 89 ? 7.785 -7.359 -5.026 1.00 98.38 89 ASP A O 1
ATOM 717 N N . ALA A 1 90 ? 5.911 -8.034 -6.081 1.00 97.88 90 ALA A N 1
ATOM 718 C CA . ALA A 1 90 ? 5.040 -7.958 -4.906 1.00 97.88 90 ALA A CA 1
ATOM 719 C C . ALA A 1 90 ? 5.539 -8.858 -3.762 1.00 97.88 90 ALA A C 1
ATOM 721 O O . ALA A 1 90 ? 5.562 -8.456 -2.599 1.00 97.88 90 ALA A O 1
ATOM 722 N N . PHE A 1 91 ? 5.966 -10.084 -4.077 1.00 97.50 91 PHE A N 1
ATOM 723 C CA . PHE A 1 91 ? 6.559 -10.973 -3.081 1.00 97.50 91 PHE A CA 1
ATOM 724 C C . PHE A 1 91 ? 7.914 -10.456 -2.580 1.00 97.50 91 PHE A C 1
ATOM 726 O O . PHE A 1 91 ? 8.219 -10.606 -1.396 1.00 97.50 91 PHE A O 1
ATOM 733 N N . GLY A 1 92 ? 8.706 -9.851 -3.468 1.00 97.62 92 GLY A N 1
ATOM 734 C CA . GLY A 1 92 ? 9.997 -9.244 -3.173 1.00 97.62 92 GLY A CA 1
ATOM 735 C C . GLY A 1 92 ? 9.880 -8.180 -2.090 1.00 97.62 92 GLY A C 1
ATOM 736 O O . GLY A 1 92 ? 10.453 -8.368 -1.017 1.00 97.62 92 GLY A O 1
ATOM 737 N N . ILE A 1 93 ? 9.061 -7.146 -2.299 1.00 96.75 93 ILE A N 1
ATOM 738 C CA . ILE A 1 93 ? 8.829 -6.116 -1.273 1.00 96.75 93 ILE A CA 1
ATOM 739 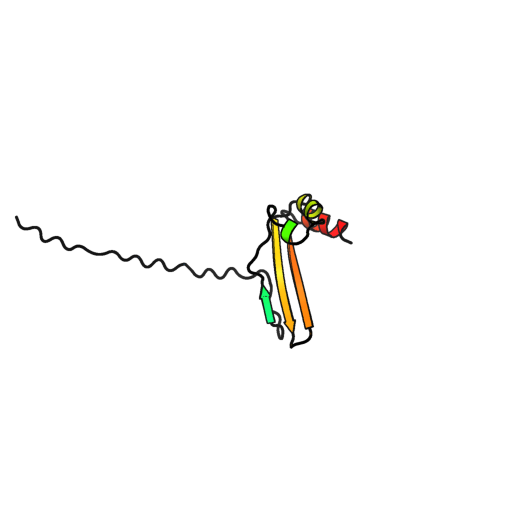C C . ILE A 1 93 ? 8.232 -6.711 0.002 1.00 96.75 93 ILE A C 1
ATOM 741 O O . ILE A 1 93 ? 8.738 -6.456 1.093 1.00 96.75 93 ILE A O 1
ATOM 745 N N . TYR A 1 94 ? 7.240 -7.602 -0.128 1.00 95.56 94 TYR A N 1
ATOM 746 C CA . TYR A 1 94 ? 6.661 -8.275 1.027 1.00 95.56 94 TYR A CA 1
ATOM 747 C C . TYR A 1 94 ? 7.740 -9.010 1.818 1.00 95.56 94 TYR A C 1
ATOM 749 O O . TYR A 1 94 ? 7.652 -9.054 3.026 1.00 95.56 94 TYR A O 1
ATOM 757 N N . SER A 1 95 ? 8.758 -9.604 1.192 1.00 96.25 95 SER A N 1
ATOM 758 C CA . SER A 1 95 ? 9.852 -10.274 1.909 1.00 96.25 95 SER A CA 1
ATOM 759 C C . SER A 1 95 ? 10.820 -9.338 2.634 1.00 96.25 95 SER A C 1
ATOM 761 O O . SER A 1 95 ? 11.474 -9.800 3.560 1.00 96.25 95 SER A O 1
ATOM 763 N N . GLN A 1 96 ? 10.930 -8.072 2.221 1.00 95.00 96 GLN A N 1
ATOM 764 C CA . GLN A 1 96 ? 11.823 -7.099 2.858 1.00 95.00 96 GLN A CA 1
ATOM 765 C C . GLN A 1 96 ? 11.194 -6.438 4.090 1.00 95.00 96 GLN A C 1
ATOM 767 O O . GLN A 1 96 ? 11.911 -6.075 5.014 1.00 95.00 96 GLN A O 1
ATOM 772 N N . GLU A 1 97 ? 9.866 -6.306 4.110 1.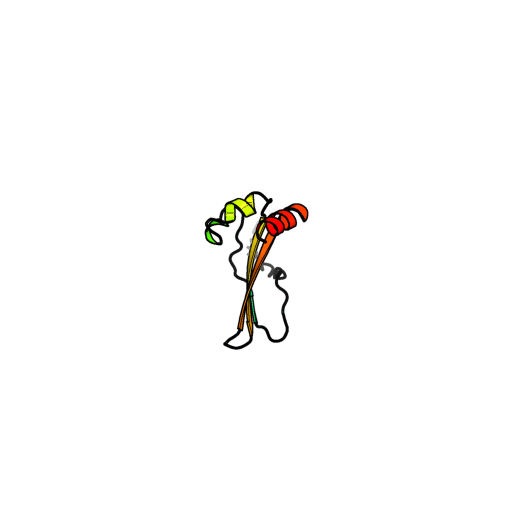00 90.50 97 GLU A N 1
ATOM 773 C CA . GLU A 1 97 ? 9.111 -5.632 5.179 1.00 90.50 97 GLU A CA 1
ATOM 774 C C . GLU A 1 97 ? 8.776 -6.535 6.391 1.00 90.50 97 GLU A C 1
ATOM 776 O O . GLU A 1 97 ? 8.128 -6.076 7.331 1.00 90.50 97 GLU A O 1
ATOM 781 N N . ARG A 1 98 ? 9.172 -7.819 6.396 1.00 81.38 98 ARG A N 1
ATOM 782 C CA . ARG A 1 98 ? 8.891 -8.782 7.494 1.00 81.38 98 ARG A CA 1
ATOM 783 C C . ARG A 1 98 ? 10.139 -9.366 8.133 1.00 81.38 98 ARG A C 1
ATOM 785 O O . ARG A 1 98 ? 11.157 -9.518 7.429 1.00 81.38 98 ARG A O 1
#

Radius of gyration: 23.01 Å; chains: 1; bounding box: 49×43×74 Å

pLDDT: mean 86.08, std 17.83, range [46.06, 98.44]

Foldseek 3Di:
DDDDDDDDDDDDPPDPPPPPPPPPDDDDPQKDKDKDPDKDALVCVCVVVPPCSVLLVVLQWGIWIWMWIDHPDPDIDIDIDTDHPDPVSVVVSVVVVD